Protein AF-A0A0U1QTA3-F1 (afdb_monomer_lite)

Radius of gyration: 26.44 Å; chains: 1; bounding box: 54×25×72 Å

Sequence (82 aa):
MGQLTIRTTPEQEALIAKVQALSGEKTASKTLIAALYEFEPNRAKIRELQKKIEALENDFDNLKSVVVNYQNSQKALLNINI

Foldseek 3Di:
DDDDDDDDDPVRVVVLVVQCVVVVPPDSVVSVVVCVVCVVVVVVVVVVVVVVVVVVVVVVVVVVVVVVVVVVVVVVVVVVPD

Secondary structure (DSSP, 8-state):
---------HHHHHHHHHHHHHH----HHHHHHHHHHHHHHHHHHHHHHHHHHHHHHHHHHHHHHHHHHHHHHHHHHHHT--

Organism: Yersinia pseudotuberculosis serotype O:1b (strain IP 31758) (NCBI:txid349747)

Structure (mmCIF, N/CA/C/O backbone):
data_AF-A0A0U1QTA3-F1
#
_entry.id   AF-A0A0U1QTA3-F1
#
loop_
_atom_site.group_PDB
_atom_site.id
_atom_site.type_symbol
_atom_site.label_atom_id
_atom_site.label_alt_id
_atom_site.label_comp_id
_atom_site.label_asym_id
_atom_site.label_entity_id
_atom_site.label_seq_id
_atom_site.pdbx_PDB_ins_code
_atom_site.Cartn_x
_atom_site.Cartn_y
_atom_site.Cartn_z
_atom_site.occupancy
_atom_site.B_iso_or_equiv
_atom_site.auth_seq_id
_atom_site.auth_comp_id
_atom_site.auth_asym_id
_atom_site.auth_atom_id
_atom_site.pdbx_PDB_model_num
ATOM 1 N N . MET A 1 1 ? -25.848 -12.500 25.938 1.00 45.22 1 MET A N 1
ATOM 2 C CA . MET A 1 1 ? -25.060 -11.384 25.369 1.00 45.22 1 MET A CA 1
ATOM 3 C C . MET A 1 1 ? -23.872 -11.143 26.285 1.00 45.22 1 MET A C 1
ATOM 5 O O . MET A 1 1 ? -24.090 -11.016 27.481 1.00 45.22 1 MET A O 1
ATOM 9 N N . GLY A 1 2 ? -22.644 -11.198 25.764 1.00 63.78 2 GLY A N 1
ATOM 10 C CA . GLY A 1 2 ? -21.424 -11.018 26.561 1.00 63.78 2 GLY A CA 1
ATOM 11 C C . GLY A 1 2 ? -21.085 -9.539 26.752 1.00 63.78 2 GLY A C 1
ATOM 12 O O . GLY A 1 2 ? -21.271 -8.745 25.833 1.00 63.78 2 GLY A O 1
ATOM 13 N N . GLN A 1 3 ? -20.600 -9.173 27.936 1.00 70.81 3 GLN A N 1
ATOM 14 C CA . GLN A 1 3 ? -20.095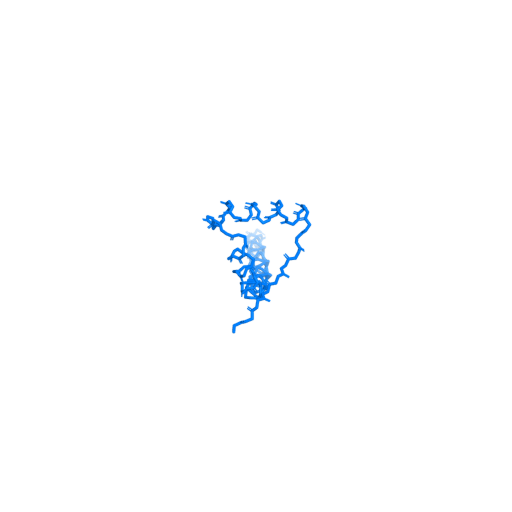 -7.835 28.236 1.00 70.81 3 GLN A CA 1
ATOM 15 C C . GLN A 1 3 ? -18.574 -7.827 28.060 1.00 70.81 3 GLN A C 1
ATOM 17 O O . GLN A 1 3 ? -17.875 -8.604 28.708 1.00 70.81 3 GLN A O 1
ATOM 22 N N . LEU A 1 4 ? -18.064 -6.954 27.190 1.00 69.00 4 LEU A N 1
ATOM 23 C CA . LEU A 1 4 ? -16.630 -6.724 27.024 1.00 69.00 4 LEU A CA 1
ATOM 24 C C . LEU A 1 4 ? -16.253 -5.432 27.757 1.00 69.00 4 LEU A C 1
ATOM 26 O O . LEU A 1 4 ? -16.683 -4.348 27.365 1.00 69.00 4 LEU A O 1
ATOM 30 N N . THR A 1 5 ? -15.456 -5.546 28.817 1.00 75.00 5 THR A N 1
ATOM 31 C CA . THR A 1 5 ? -14.948 -4.393 29.571 1.00 75.00 5 THR A CA 1
ATOM 32 C C . THR A 1 5 ? -13.480 -4.185 29.225 1.00 75.00 5 THR A C 1
ATOM 34 O O . THR A 1 5 ? -12.647 -5.034 29.533 1.00 75.00 5 THR A O 1
ATOM 37 N N . ILE A 1 6 ? -13.160 -3.052 28.599 1.00 74.56 6 ILE A N 1
ATOM 38 C CA . ILE A 1 6 ? -11.787 -2.662 28.261 1.00 74.56 6 ILE A CA 1
ATOM 39 C C . ILE A 1 6 ? -11.352 -1.596 29.265 1.00 74.56 6 ILE A C 1
ATOM 41 O O . ILE A 1 6 ? -12.030 -0.583 29.421 1.00 74.56 6 ILE A O 1
ATOM 45 N N . ARG A 1 7 ? -10.235 -1.829 29.961 1.00 80.50 7 ARG A N 1
ATOM 46 C CA . ARG A 1 7 ? -9.597 -0.811 30.804 1.00 80.50 7 ARG A CA 1
ATOM 47 C C . ARG A 1 7 ? -8.553 -0.087 29.970 1.00 80.50 7 ARG A C 1
ATOM 49 O O . ARG A 1 7 ? -7.560 -0.698 29.587 1.00 80.50 7 ARG A O 1
ATOM 56 N N . THR A 1 8 ? -8.808 1.178 29.674 1.00 80.81 8 THR A N 1
ATOM 57 C CA . THR A 1 8 ? -7.905 2.035 28.908 1.00 80.81 8 THR A CA 1
ATOM 58 C C . THR A 1 8 ? -6.912 2.745 29.819 1.00 80.81 8 THR A C 1
ATOM 60 O O . THR A 1 8 ? -7.213 3.051 30.971 1.00 80.81 8 THR A O 1
ATOM 63 N N . THR A 1 9 ? -5.709 3.000 29.311 1.00 88.88 9 THR A N 1
ATOM 64 C CA . THR A 1 9 ? -4.769 3.950 29.924 1.00 88.88 9 THR A CA 1
ATOM 65 C C . THR A 1 9 ? -5.086 5.382 29.465 1.00 88.88 9 THR A C 1
ATOM 67 O O . THR A 1 9 ? -5.733 5.552 28.428 1.00 88.88 9 THR A O 1
ATOM 70 N N . PRO A 1 10 ? -4.592 6.428 30.156 1.00 86.19 10 PRO A N 1
ATOM 71 C CA . PRO A 1 10 ? -4.799 7.817 29.729 1.00 86.19 10 PRO A CA 1
ATOM 72 C C . PRO A 1 10 ? -4.321 8.102 28.293 1.00 86.19 10 PRO A C 1
ATOM 74 O O . PRO A 1 10 ? -4.951 8.847 27.547 1.00 86.19 10 PRO A O 1
ATOM 77 N N . GLU A 1 11 ? -3.228 7.463 27.868 1.00 83.81 11 GLU A N 1
ATOM 78 C CA . GLU A 1 11 ? -2.711 7.563 26.496 1.00 83.81 11 GLU A CA 1
ATOM 79 C C . GLU A 1 11 ? -3.673 6.946 25.471 1.00 83.81 11 GLU A C 1
ATOM 81 O O . GLU A 1 11 ? -3.896 7.503 24.394 1.00 83.81 11 GLU A O 1
ATOM 86 N N . GLN A 1 12 ? -4.276 5.804 25.810 1.00 81.25 12 GLN A N 1
ATOM 87 C CA . GLN A 1 12 ? -5.256 5.132 24.959 1.00 81.25 12 GLN A CA 1
ATOM 88 C C . GLN A 1 12 ? -6.555 5.935 24.862 1.00 81.25 12 GLN A C 1
ATOM 90 O O . GLN A 1 12 ? -7.143 6.002 23.786 1.00 81.25 12 GLN A O 1
ATOM 95 N N . GLU A 1 13 ? -6.978 6.598 25.937 1.00 83.69 13 GLU A N 1
ATOM 96 C CA . GLU A 1 13 ? -8.138 7.498 25.923 1.00 83.69 13 GLU A CA 1
ATOM 97 C C . GLU A 1 13 ? -7.914 8.706 25.012 1.00 83.69 13 GLU A C 1
ATOM 99 O O . GLU A 1 13 ? -8.791 9.042 24.215 1.00 83.69 13 GLU A O 1
ATOM 104 N N . ALA A 1 14 ? -6.722 9.310 25.048 1.00 84.88 14 ALA A N 1
ATOM 105 C CA . ALA A 1 14 ? -6.365 10.402 24.144 1.00 84.88 14 ALA A CA 1
ATOM 106 C C . ALA A 1 14 ? -6.381 9.959 22.669 1.00 84.88 14 ALA A C 1
ATOM 108 O O . ALA A 1 14 ?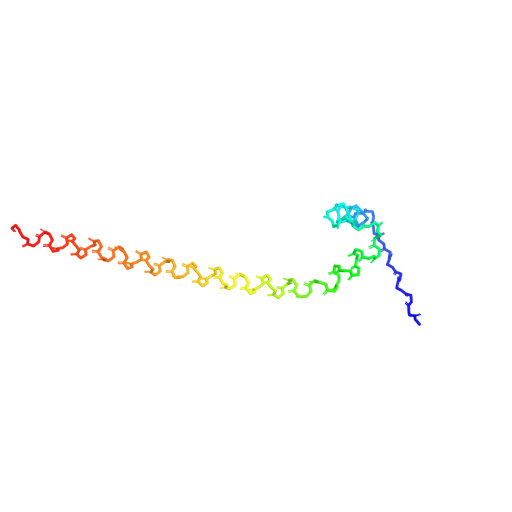 -6.876 10.679 21.796 1.00 84.88 14 ALA A O 1
ATOM 109 N N . LEU A 1 15 ? -5.883 8.751 22.387 1.00 80.94 15 LEU A N 1
ATOM 110 C CA . LEU A 1 15 ? -5.940 8.140 21.058 1.00 80.94 15 LEU A CA 1
ATOM 111 C C . LEU A 1 15 ? -7.381 7.898 20.604 1.00 80.94 15 LEU A C 1
ATOM 113 O O . LEU A 1 15 ? -7.735 8.272 19.487 1.00 80.94 15 LEU A O 1
ATOM 117 N N . ILE A 1 16 ? -8.223 7.329 21.466 1.00 83.38 16 ILE A N 1
ATOM 118 C CA . ILE A 1 16 ? -9.639 7.090 21.170 1.00 83.38 16 ILE A CA 1
ATOM 119 C C . ILE A 1 16 ? -10.347 8.413 20.879 1.00 83.38 16 ILE A C 1
ATOM 121 O O . ILE A 1 16 ? -11.005 8.518 19.849 1.00 83.38 16 ILE A O 1
ATOM 125 N N . ALA A 1 17 ? -10.151 9.442 21.705 1.00 82.88 17 ALA A N 1
ATOM 126 C CA . ALA A 1 17 ? -10.745 10.761 21.493 1.00 82.88 17 ALA A CA 1
ATOM 127 C C . ALA A 1 17 ? -10.345 11.368 20.136 1.00 82.88 17 ALA A C 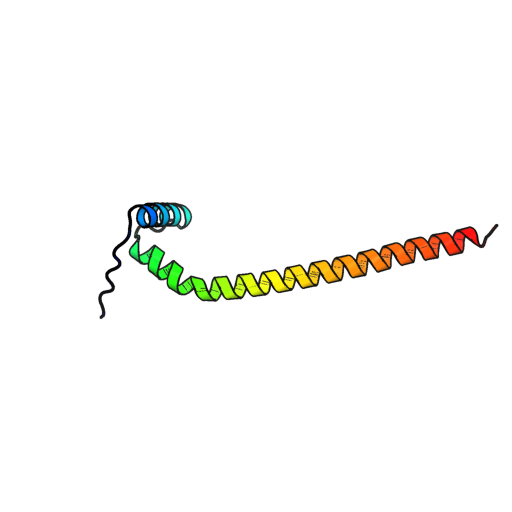1
ATOM 129 O O . ALA A 1 17 ? -11.176 11.938 19.425 1.00 82.88 17 ALA A O 1
ATOM 130 N N . LYS A 1 18 ? -9.084 11.193 19.726 1.00 83.56 18 LYS A N 1
ATOM 131 C CA . LYS A 1 18 ? -8.606 11.640 18.412 1.00 83.56 18 LYS A CA 1
ATOM 132 C C . LYS A 1 18 ? -9.276 10.877 17.268 1.00 83.56 18 LYS A C 1
ATOM 134 O O . LYS A 1 18 ? -9.682 11.487 16.281 1.00 83.56 18 LYS A O 1
ATOM 139 N N . VAL A 1 19 ? -9.418 9.558 17.392 1.00 78.06 19 VAL A N 1
ATOM 140 C CA . VAL A 1 19 ? -10.096 8.730 16.380 1.00 78.06 19 VAL A CA 1
ATOM 141 C C . VAL A 1 19 ? -11.588 9.061 16.314 1.00 78.06 19 VAL A C 1
ATOM 143 O O . VAL A 1 19 ? -12.144 9.138 15.221 1.00 78.06 19 VAL A O 1
ATOM 146 N N . GLN A 1 20 ? -12.237 9.332 17.445 1.00 81.50 20 GLN A N 1
ATOM 147 C CA . GLN A 1 20 ? -13.627 9.791 17.498 1.00 81.50 20 GLN A CA 1
ATOM 148 C C . GLN A 1 20 ? -13.823 11.110 16.744 1.00 81.50 20 GLN A C 1
ATOM 150 O O . GLN A 1 20 ? -14.767 11.240 15.968 1.00 81.50 20 GLN A O 1
ATOM 155 N N . ALA A 1 21 ? -12.901 12.065 16.904 1.00 82.25 21 ALA A N 1
ATOM 156 C CA . ALA A 1 21 ? -12.940 13.327 16.167 1.00 82.25 21 ALA A CA 1
ATOM 157 C C . ALA A 1 21 ? -12.783 13.132 14.647 1.00 82.25 21 ALA A C 1
ATOM 159 O O . ALA A 1 21 ? -13.454 13.805 13.871 1.00 82.25 21 ALA A O 1
ATOM 160 N N . LEU A 1 22 ? -11.922 12.201 14.222 1.00 79.94 22 LEU A N 1
ATOM 161 C CA . LEU A 1 22 ? -11.669 11.913 12.804 1.00 79.94 22 LEU A CA 1
ATOM 162 C C . LEU A 1 22 ? -12.788 11.099 12.140 1.00 79.94 22 LEU A C 1
ATOM 164 O O . LEU A 1 22 ? -13.077 11.299 10.966 1.00 79.94 22 LEU A O 1
ATOM 168 N N . SER A 1 23 ? -13.402 10.179 12.881 1.00 75.38 23 SER A N 1
ATOM 169 C CA . SER A 1 23 ? -14.471 9.299 12.386 1.00 75.38 23 SER A CA 1
ATOM 170 C C . SER A 1 23 ? -15.872 9.903 12.520 1.00 75.38 23 SER A C 1
ATOM 172 O O . SER A 1 23 ? -16.809 9.413 11.896 1.00 75.38 23 SER A O 1
ATOM 174 N N . GLY A 1 24 ? -16.038 10.946 13.340 1.00 76.69 24 GLY A N 1
ATOM 175 C CA . GLY A 1 24 ? -17.343 11.513 13.692 1.00 76.69 24 GLY A CA 1
ATOM 176 C C . GLY A 1 24 ? -18.147 10.660 14.685 1.00 76.69 24 GLY A C 1
ATOM 177 O O . GLY A 1 24 ? -19.296 10.988 14.994 1.00 76.69 24 GLY A O 1
ATOM 178 N N . GLU A 1 25 ? -17.571 9.573 15.206 1.00 77.38 25 GLU A N 1
ATOM 179 C CA . GLU A 1 25 ? -18.243 8.653 16.122 1.00 77.38 25 GLU A CA 1
ATOM 180 C C . GLU A 1 25 ? -18.210 9.151 17.572 1.00 77.38 25 G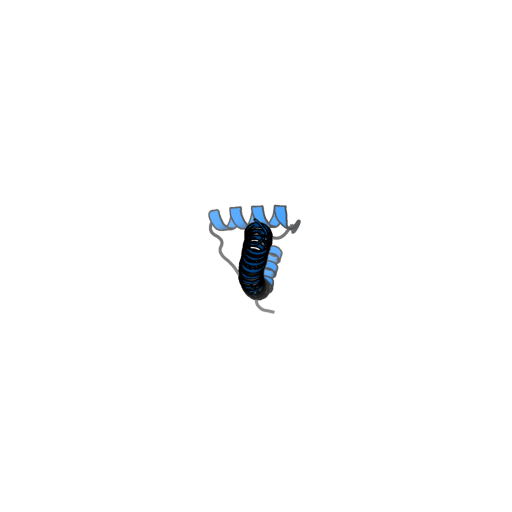LU A C 1
ATOM 182 O O . GLU A 1 25 ? -17.160 9.346 18.184 1.00 77.38 25 GLU A O 1
ATOM 187 N N . LYS A 1 26 ? -19.391 9.302 18.183 1.00 73.81 26 LYS A N 1
ATOM 188 C CA . LYS A 1 26 ? -19.526 9.877 19.535 1.00 73.81 26 LYS A CA 1
ATOM 189 C C . LYS A 1 26 ? -19.171 8.919 20.672 1.00 73.81 26 LYS A C 1
ATOM 191 O O . LYS A 1 26 ? -19.004 9.368 21.801 1.00 73.81 26 LYS A O 1
ATOM 196 N N . THR A 1 27 ? -19.057 7.614 20.411 1.00 78.69 27 THR A N 1
ATOM 197 C CA . THR A 1 27 ? -18.818 6.610 21.465 1.00 78.69 27 THR A CA 1
ATOM 198 C C . THR A 1 27 ? -17.510 5.848 21.267 1.00 78.69 27 THR A C 1
ATOM 200 O O . THR A 1 27 ? -17.235 5.293 20.200 1.00 78.69 27 THR A O 1
ATOM 203 N N . ALA A 1 28 ? -16.712 5.794 22.337 1.00 74.31 28 ALA A N 1
ATOM 204 C CA . ALA A 1 28 ? -15.422 5.110 22.376 1.00 74.31 28 ALA A CA 1
ATOM 205 C C . ALA A 1 28 ? -15.565 3.618 22.046 1.00 74.31 28 ALA A C 1
ATOM 207 O O . ALA A 1 28 ? -14.781 3.063 21.283 1.00 74.31 28 ALA A O 1
ATOM 208 N N . SER A 1 29 ? -16.623 2.982 22.557 1.00 73.56 29 SER A N 1
ATOM 209 C CA . SER A 1 29 ? -16.921 1.563 22.347 1.00 73.56 29 SER A CA 1
ATOM 210 C C . SER A 1 29 ? -17.172 1.238 20.875 1.00 73.56 29 SER A C 1
ATOM 212 O O . SER A 1 29 ? -16.624 0.270 20.360 1.00 73.56 29 SER A O 1
ATOM 214 N N . LYS A 1 30 ? -17.962 2.064 20.176 1.00 74.69 30 LYS A N 1
ATOM 215 C CA . LYS A 1 30 ? -18.249 1.869 18.750 1.00 74.69 30 LYS A CA 1
ATOM 216 C C . LYS A 1 30 ? -17.005 2.100 17.897 1.00 74.69 30 LYS A C 1
ATOM 218 O O . LYS A 1 30 ? -16.752 1.330 16.981 1.00 74.69 30 LYS A O 1
ATOM 223 N N . THR A 1 31 ? -16.198 3.090 18.270 1.00 75.56 31 THR A N 1
ATOM 224 C CA . THR A 1 31 ? -14.913 3.387 17.623 1.00 75.56 31 THR A CA 1
ATOM 225 C C . THR A 1 31 ? -13.933 2.218 17.750 1.00 75.56 31 THR A C 1
ATOM 227 O O . THR A 1 31 ? -13.355 1.785 16.759 1.00 75.56 31 THR A O 1
ATOM 230 N N . LEU A 1 32 ? -13.787 1.656 18.953 1.00 76.12 32 LEU A N 1
ATOM 231 C CA . LEU A 1 32 ? -12.924 0.499 19.209 1.00 76.12 32 LEU A CA 1
ATOM 232 C C . LEU A 1 32 ? -13.407 -0.757 18.481 1.00 76.12 32 LEU A C 1
ATOM 234 O O . LEU A 1 32 ? -12.606 -1.467 17.884 1.00 76.12 32 LEU A O 1
ATOM 238 N N . ILE A 1 33 ? -14.711 -1.028 18.514 1.00 77.12 33 ILE A N 1
ATOM 239 C CA . ILE A 1 33 ? -15.291 -2.196 17.848 1.00 77.12 33 ILE A CA 1
ATOM 240 C C . ILE A 1 33 ? -15.134 -2.084 16.327 1.00 77.12 33 ILE A C 1
ATOM 242 O O . ILE A 1 33 ? -14.706 -3.048 15.698 1.00 77.12 33 ILE A O 1
ATOM 246 N N . ALA A 1 34 ? -15.420 -0.918 15.741 1.00 76.31 34 ALA A N 1
ATOM 247 C CA . ALA A 1 34 ? -15.209 -0.674 14.315 1.00 76.31 34 ALA A CA 1
ATOM 248 C C . ALA A 1 34 ? -13.733 -0.855 13.935 1.00 76.31 34 ALA A C 1
ATOM 250 O O . ALA A 1 34 ? -13.425 -1.609 13.016 1.00 76.31 34 ALA A O 1
ATOM 251 N N . ALA A 1 35 ? -12.815 -0.271 14.713 1.00 75.38 35 ALA A N 1
ATOM 252 C CA . ALA A 1 35 ? -11.383 -0.435 14.493 1.00 75.38 35 ALA A CA 1
ATOM 253 C C . ALA A 1 35 ? -10.948 -1.910 14.545 1.00 75.38 35 ALA A C 1
ATOM 255 O O . ALA A 1 35 ? -10.153 -2.330 13.711 1.00 75.38 35 ALA A O 1
ATOM 256 N N . LEU A 1 36 ? -11.486 -2.711 15.472 1.00 78.69 36 LEU A N 1
ATOM 257 C CA . LEU A 1 36 ? -11.190 -4.146 15.564 1.00 78.69 36 LEU A CA 1
ATOM 258 C C . LEU A 1 36 ? -11.721 -4.937 14.363 1.00 78.69 36 LEU A C 1
ATOM 260 O O . LEU A 1 36 ? -11.011 -5.801 13.850 1.00 78.69 36 LEU A O 1
ATOM 264 N N . TYR A 1 37 ? -12.938 -4.645 13.897 1.00 80.94 37 TYR A N 1
ATOM 265 C CA . TYR A 1 37 ? -13.511 -5.316 12.726 1.00 80.94 37 TYR A CA 1
ATOM 266 C C . TYR A 1 37 ? -12.797 -4.942 11.426 1.00 80.94 37 TYR A C 1
ATOM 268 O O . TYR A 1 37 ? -12.659 -5.777 10.533 1.00 80.94 37 TYR A O 1
ATOM 276 N N . GLU A 1 38 ? -12.328 -3.703 11.318 1.00 81.19 38 GLU A N 1
ATOM 277 C CA . GLU A 1 38 ? -11.693 -3.188 10.108 1.00 81.19 38 GLU A CA 1
ATOM 278 C C . GLU A 1 38 ? -10.176 -3.409 10.080 1.00 81.19 38 GLU A C 1
ATOM 280 O O . GLU A 1 38 ? -9.574 -3.319 9.011 1.00 81.19 38 GLU A O 1
ATOM 285 N N . PHE A 1 39 ? -9.541 -3.735 11.212 1.00 81.94 39 PHE A N 1
ATOM 286 C CA . PHE A 1 39 ? -8.084 -3.854 11.314 1.00 81.94 39 PHE A CA 1
ATOM 287 C C . PHE A 1 39 ? -7.494 -4.877 10.336 1.00 81.94 39 PHE A C 1
ATOM 289 O O . PHE A 1 39 ? -6.621 -4.533 9.539 1.00 81.94 39 PHE A O 1
ATOM 296 N N . GLU A 1 40 ? -7.968 -6.124 10.367 1.00 80.19 40 GLU A N 1
ATOM 297 C CA . GLU A 1 40 ? -7.440 -7.181 9.493 1.00 80.19 40 GLU A CA 1
ATOM 298 C C . GLU A 1 40 ? -7.756 -6.944 8.002 1.00 80.19 40 GLU A C 1
ATOM 300 O O . GLU A 1 40 ? -6.834 -7.037 7.185 1.00 80.19 40 GLU A O 1
ATOM 305 N N . PRO A 1 41 ? -8.985 -6.546 7.609 1.00 83.25 41 PRO A N 1
ATOM 306 C CA . PRO A 1 41 ? -9.273 -6.139 6.233 1.00 83.25 41 PRO A CA 1
ATOM 307 C C . PRO A 1 41 ? -8.391 -4.985 5.741 1.00 83.25 41 PRO A C 1
ATOM 309 O O . PRO A 1 41 ? -7.833 -5.055 4.642 1.00 83.25 41 PRO A O 1
ATOM 312 N N . ASN A 1 42 ? -8.206 -3.944 6.558 1.00 86.56 42 ASN A N 1
ATOM 313 C CA . ASN A 1 42 ? -7.364 -2.802 6.206 1.00 86.56 42 ASN A CA 1
ATOM 314 C C . ASN A 1 42 ? -5.900 -3.218 6.075 1.00 86.56 42 ASN A C 1
ATOM 316 O O . ASN A 1 42 ? -5.224 -2.807 5.134 1.00 86.56 42 ASN A O 1
ATOM 320 N N . ARG A 1 43 ? -5.411 -4.094 6.954 1.00 86.00 43 ARG A N 1
ATOM 321 C CA . ARG A 1 43 ? -4.054 -4.640 6.879 1.00 86.00 43 ARG A CA 1
ATOM 322 C C . ARG A 1 43 ? -3.834 -5.463 5.611 1.00 86.00 43 ARG A C 1
ATOM 324 O O . ARG A 1 43 ? -2.792 -5.324 4.969 1.00 86.00 43 ARG A O 1
ATOM 331 N N . ALA A 1 44 ? -4.798 -6.298 5.231 1.00 87.88 44 ALA A N 1
ATOM 332 C CA . ALA A 1 44 ? -4.752 -7.046 3.978 1.00 87.88 44 ALA A CA 1
ATOM 333 C C . ALA A 1 44 ? -4.729 -6.104 2.766 1.00 87.88 44 ALA A C 1
ATOM 335 O O . ALA A 1 44 ? -3.891 -6.265 1.878 1.00 87.88 44 ALA A O 1
ATOM 336 N N . LYS A 1 45 ? -5.576 -5.070 2.771 1.00 91.31 45 LYS A N 1
ATOM 337 C CA . LYS A 1 45 ? -5.643 -4.073 1.698 1.00 91.31 45 LYS A CA 1
ATOM 338 C C . LYS A 1 45 ? -4.370 -3.237 1.585 1.00 91.31 45 LYS A C 1
ATOM 340 O O . LYS A 1 45 ? -3.910 -2.988 0.477 1.00 91.31 45 LYS A O 1
ATOM 345 N N . ILE A 1 46 ? -3.755 -2.860 2.707 1.00 91.00 46 ILE A N 1
ATOM 346 C CA . ILE A 1 46 ? -2.451 -2.178 2.726 1.00 91.00 46 ILE A CA 1
ATOM 347 C C . ILE A 1 46 ? -1.384 -3.057 2.071 1.00 91.00 46 ILE A C 1
ATOM 349 O O . ILE A 1 46 ? -0.662 -2.576 1.203 1.00 91.00 46 ILE A O 1
ATOM 353 N N . ARG A 1 47 ? -1.315 -4.348 2.418 1.00 91.25 47 ARG A N 1
ATOM 354 C CA . ARG A 1 47 ? -0.363 -5.279 1.784 1.00 91.25 47 ARG A CA 1
ATOM 355 C C . ARG A 1 47 ? -0.608 -5.433 0.286 1.00 91.25 47 ARG A C 1
ATOM 357 O O . ARG A 1 47 ? 0.343 -5.522 -0.482 1.00 91.25 47 ARG A O 1
ATOM 364 N N . GLU A 1 48 ? -1.867 -5.486 -0.139 1.00 93.75 48 GLU A N 1
ATOM 365 C CA . GLU A 1 48 ? -2.213 -5.549 -1.561 1.00 93.75 48 GLU A CA 1
ATOM 366 C C . GLU A 1 48 ? -1.769 -4.279 -2.300 1.00 93.75 48 GLU A C 1
ATOM 368 O O . GLU A 1 48 ? -1.167 -4.364 -3.369 1.00 93.75 48 GLU A O 1
ATOM 373 N N . LEU A 1 49 ? -2.022 -3.104 -1.719 1.00 93.50 49 LEU A N 1
ATOM 374 C CA . LEU A 1 49 ? -1.590 -1.825 -2.279 1.00 93.50 49 LEU A CA 1
ATOM 375 C C . LEU A 1 49 ? -0.065 -1.723 -2.352 1.00 93.50 49 LEU A C 1
ATOM 377 O O . LEU A 1 49 ? 0.448 -1.280 -3.373 1.00 93.50 49 LEU A O 1
ATOM 381 N N . GLN A 1 50 ? 0.656 -2.187 -1.330 1.00 94.56 50 GLN A N 1
ATOM 382 C CA . GLN A 1 50 ? 2.122 -2.244 -1.344 1.00 94.56 50 GLN A CA 1
ATOM 383 C C . GLN A 1 50 ? 2.643 -3.093 -2.506 1.00 94.56 50 GLN A C 1
ATOM 385 O O . GLN A 1 50 ? 3.481 -2.627 -3.268 1.00 94.56 50 GLN A O 1
ATOM 390 N N . LYS A 1 51 ? 2.070 -4.282 -2.728 1.00 95.06 51 LYS A N 1
ATOM 391 C CA . LYS A 1 51 ? 2.431 -5.121 -3.883 1.00 95.06 51 LYS A CA 1
ATOM 392 C C . LYS A 1 51 ? 2.141 -4.445 -5.224 1.00 95.06 51 LYS A C 1
ATOM 394 O O . LYS A 1 51 ? 2.904 -4.609 -6.168 1.00 95.06 51 LYS A O 1
ATOM 399 N N . LYS A 1 52 ? 1.034 -3.702 -5.331 1.00 95.19 52 LYS A N 1
ATOM 400 C CA . LYS A 1 52 ? 0.711 -2.941 -6.550 1.00 95.1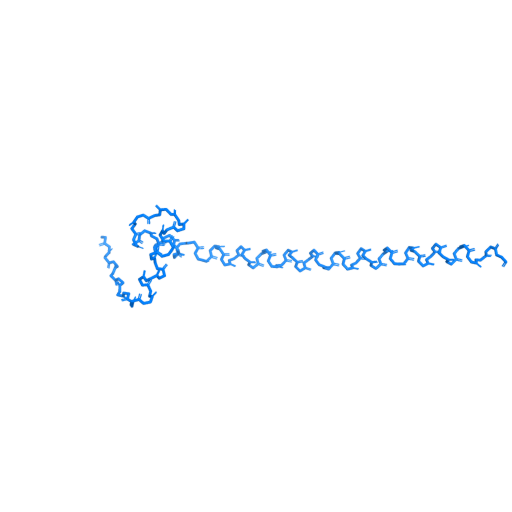9 52 LYS A CA 1
ATOM 401 C C . LYS A 1 52 ? 1.704 -1.809 -6.793 1.00 95.19 52 LYS A C 1
ATOM 403 O O . LYS A 1 52 ? 2.051 -1.574 -7.942 1.00 95.19 52 LYS A O 1
ATOM 408 N N . ILE A 1 53 ? 2.153 -1.132 -5.736 1.00 94.25 53 ILE A N 1
ATOM 409 C CA . ILE A 1 53 ? 3.191 -0.099 -5.829 1.00 94.25 53 ILE A CA 1
ATOM 410 C C . ILE A 1 53 ? 4.496 -0.722 -6.324 1.00 94.25 53 ILE A C 1
ATOM 412 O O . ILE A 1 53 ? 5.011 -0.269 -7.336 1.00 94.25 53 ILE A O 1
ATOM 416 N N . GLU A 1 54 ? 4.956 -1.811 -5.703 1.00 95.12 54 GLU A N 1
ATOM 417 C CA . GLU A 1 54 ? 6.170 -2.520 -6.137 1.00 95.12 54 GLU A CA 1
ATOM 418 C C . GLU A 1 54 ? 6.077 -2.978 -7.604 1.00 95.12 54 GLU A C 1
ATOM 420 O O . GLU A 1 54 ? 7.038 -2.874 -8.364 1.00 95.12 54 GLU A O 1
ATOM 425 N N . ALA A 1 55 ? 4.914 -3.469 -8.041 1.00 94.94 55 ALA A N 1
ATOM 426 C CA . ALA A 1 55 ? 4.700 -3.846 -9.438 1.00 94.94 55 ALA A CA 1
ATOM 427 C C . ALA A 1 55 ? 4.791 -2.637 -10.387 1.00 94.94 55 ALA A C 1
ATOM 429 O O . ALA A 1 55 ? 5.481 -2.707 -11.400 1.00 94.94 55 ALA A O 1
ATOM 430 N N . LEU A 1 56 ? 4.147 -1.519 -10.040 1.00 94.19 56 LEU A N 1
ATOM 431 C CA . LEU A 1 56 ? 4.185 -0.293 -10.842 1.00 94.19 56 LEU A CA 1
ATOM 432 C C . LEU A 1 56 ? 5.582 0.335 -10.899 1.00 94.19 56 LEU A C 1
ATOM 434 O O . LEU A 1 56 ? 5.956 0.878 -11.935 1.00 94.19 56 LEU A O 1
ATOM 438 N N . GLU A 1 57 ? 6.354 0.262 -9.816 1.00 94.88 57 GLU A N 1
ATOM 439 C CA . GLU A 1 57 ? 7.750 0.715 -9.789 1.00 94.88 57 GLU A CA 1
ATOM 440 C C . GLU A 1 57 ? 8.612 -0.113 -10.749 1.00 94.88 57 GLU A C 1
ATOM 442 O O . GLU A 1 57 ? 9.348 0.453 -11.559 1.00 94.88 57 GLU A O 1
ATOM 447 N N . ASN A 1 58 ? 8.445 -1.439 -10.748 1.00 94.25 58 ASN A N 1
ATOM 448 C CA . ASN A 1 58 ? 9.125 -2.317 -11.704 1.00 94.25 58 ASN A CA 1
ATOM 449 C C . ASN A 1 58 ? 8.723 -2.015 -13.156 1.00 94.25 58 ASN A C 1
ATOM 451 O O . ASN A 1 58 ? 9.581 -1.945 -14.039 1.00 94.25 58 ASN A O 1
ATOM 455 N N . ASP A 1 59 ? 7.431 -1.812 -13.420 1.00 94.50 59 ASP A N 1
ATOM 456 C CA . ASP A 1 59 ? 6.940 -1.455 -14.755 1.00 94.50 59 ASP A CA 1
ATOM 457 C C . ASP A 1 59 ? 7.502 -0.105 -15.220 1.00 94.50 59 ASP A C 1
ATOM 459 O O . ASP A 1 59 ? 7.895 0.045 -16.381 1.00 94.50 59 ASP A O 1
ATOM 463 N N . PHE A 1 60 ? 7.595 0.868 -14.312 1.00 94.00 60 PHE A N 1
ATOM 464 C CA . PHE A 1 60 ? 8.194 2.168 -14.588 1.00 94.00 60 PHE A CA 1
ATOM 465 C C . PHE A 1 60 ? 9.679 2.049 -14.946 1.00 94.00 60 PHE A C 1
ATOM 467 O O . PHE A 1 60 ? 10.114 2.627 -15.947 1.00 94.00 60 PHE A O 1
ATOM 474 N N . ASP A 1 61 ? 10.453 1.276 -14.186 1.00 93.62 61 ASP A N 1
ATOM 475 C CA . ASP A 1 61 ? 11.877 1.064 -14.456 1.00 93.62 61 ASP A CA 1
ATOM 476 C C . ASP A 1 61 ? 12.110 0.327 -15.781 1.00 93.62 61 ASP A C 1
ATOM 478 O O . ASP A 1 61 ? 12.998 0.700 -16.560 1.00 93.62 61 ASP A O 1
ATOM 482 N N . ASN A 1 62 ? 11.262 -0.651 -16.103 1.00 93.50 62 ASN A N 1
ATOM 483 C CA . ASN A 1 62 ? 11.275 -1.322 -17.402 1.00 93.50 62 ASN A CA 1
ATOM 484 C C . ASN A 1 62 ? 11.011 -0.334 -18.543 1.00 93.50 62 ASN A C 1
ATOM 486 O O . ASN A 1 62 ? 11.775 -0.282 -19.512 1.00 93.50 62 ASN A O 1
ATOM 490 N N . LEU A 1 63 ? 9.969 0.491 -18.422 1.00 93.62 63 LEU A N 1
ATOM 491 C CA . LEU A 1 63 ? 9.626 1.490 -19.434 1.00 93.62 63 LEU A CA 1
ATOM 492 C C . LEU A 1 63 ? 10.755 2.511 -19.613 1.00 93.62 63 LEU A C 1
ATOM 494 O O . LEU A 1 63 ? 11.123 2.852 -20.738 1.00 93.62 63 LEU A O 1
ATOM 498 N N . LYS A 1 64 ? 11.353 2.963 -18.509 1.00 94.88 64 LYS A N 1
ATOM 499 C CA . LYS A 1 64 ? 12.506 3.864 -18.516 1.00 94.88 64 LYS A CA 1
ATOM 500 C C . LYS A 1 64 ? 13.682 3.251 -19.274 1.00 94.88 64 LYS A C 1
ATOM 502 O O . LYS A 1 64 ? 14.285 3.936 -20.099 1.00 94.88 64 LYS A O 1
ATOM 507 N N . SER A 1 65 ? 13.978 1.971 -19.050 1.00 92.38 65 SER A N 1
ATOM 508 C CA . SER A 1 65 ? 15.025 1.249 -19.783 1.00 92.38 65 SER A CA 1
ATOM 509 C C . SER A 1 65 ? 14.729 1.179 -21.284 1.00 92.38 65 SER A C 1
ATOM 511 O O . SER A 1 65 ? 15.595 1.483 -22.105 1.00 92.38 65 SER A O 1
ATOM 513 N N . VAL A 1 66 ? 13.481 0.884 -21.665 1.00 93.00 66 VAL A N 1
ATOM 514 C CA . VAL A 1 66 ? 13.046 0.878 -23.073 1.00 93.00 66 VAL A CA 1
ATOM 515 C C . VAL A 1 66 ? 13.228 2.251 -23.722 1.00 93.00 66 VAL A C 1
ATOM 517 O O . VAL A 1 66 ? 13.770 2.334 -24.824 1.00 93.00 66 VAL A O 1
ATOM 520 N N . VAL A 1 67 ? 12.840 3.333 -23.043 1.00 92.75 67 VAL A N 1
ATOM 521 C CA . VAL A 1 67 ? 13.008 4.705 -23.551 1.00 92.75 67 VAL A CA 1
ATOM 522 C C . VAL A 1 67 ? 14.485 5.054 -23.728 1.00 92.75 67 VAL A C 1
ATOM 524 O O . VAL A 1 67 ? 14.862 5.601 -24.765 1.00 92.75 67 VAL A O 1
ATOM 527 N N . VAL A 1 68 ? 15.334 4.715 -22.757 1.00 92.62 68 VAL A N 1
ATOM 528 C CA . VAL A 1 68 ? 16.786 4.942 -22.847 1.00 92.62 68 VAL A CA 1
ATOM 529 C C . VAL A 1 68 ? 17.384 4.164 -24.019 1.00 92.62 68 VAL A C 1
ATOM 531 O O . VAL A 1 68 ? 18.149 4.725 -24.805 1.00 92.62 68 VAL A O 1
ATOM 534 N N . ASN A 1 69 ? 17.000 2.900 -24.193 1.00 90.81 69 ASN A N 1
ATOM 535 C CA . ASN A 1 69 ? 17.457 2.083 -25.314 1.00 90.81 69 ASN A CA 1
ATOM 536 C C . ASN A 1 69 ? 17.007 2.665 -26.654 1.00 90.81 69 ASN A C 1
ATOM 538 O O . ASN A 1 69 ? 17.824 2.789 -27.561 1.00 90.81 69 ASN A O 1
ATOM 542 N N . TYR A 1 70 ? 15.754 3.106 -26.760 1.00 91.12 70 TYR A N 1
ATOM 543 C CA . TYR A 1 70 ? 15.247 3.771 -27.957 1.00 91.12 70 TYR A CA 1
ATOM 544 C C . TYR A 1 70 ? 16.041 5.042 -28.292 1.00 91.12 70 TYR A C 1
ATOM 546 O O . TYR A 1 70 ? 16.463 5.223 -29.434 1.00 91.12 70 TYR A O 1
ATOM 554 N N . GLN A 1 71 ? 16.314 5.897 -27.300 1.00 90.50 71 GLN A N 1
ATOM 555 C CA . GLN A 1 71 ? 17.141 7.096 -27.482 1.00 90.50 71 GLN A CA 1
ATOM 556 C C . GLN A 1 71 ? 18.563 6.750 -27.942 1.00 90.50 71 GLN A C 1
ATOM 558 O O . GLN A 1 71 ? 19.115 7.424 -28.814 1.00 90.50 71 GLN A O 1
ATOM 563 N N . ASN A 1 72 ? 19.159 5.692 -27.389 1.00 89.44 72 ASN A N 1
ATOM 564 C CA . ASN A 1 72 ? 20.489 5.231 -27.780 1.00 89.44 72 ASN A CA 1
ATOM 565 C C . ASN A 1 72 ? 20.499 4.674 -29.210 1.00 89.44 72 ASN A C 1
ATOM 567 O O . ASN A 1 72 ? 21.385 5.023 -29.989 1.00 89.44 72 ASN A O 1
ATOM 571 N N . SER A 1 73 ? 19.500 3.874 -29.590 1.00 87.88 73 SER A N 1
ATOM 572 C CA . SER A 1 73 ? 19.338 3.371 -30.958 1.00 87.88 73 SER A CA 1
ATOM 573 C C . SER A 1 73 ? 19.125 4.505 -31.960 1.00 87.88 73 SER A C 1
ATOM 575 O O . SER A 1 73 ? 19.736 4.501 -33.026 1.00 87.88 73 SER A O 1
ATOM 577 N N . GLN A 1 74 ? 18.323 5.515 -31.612 1.00 90.12 74 GLN A N 1
ATOM 578 C CA . GLN A 1 74 ? 18.115 6.694 -32.453 1.00 90.12 74 GLN A CA 1
ATOM 579 C C . GLN A 1 74 ? 19.422 7.469 -32.674 1.00 90.12 74 GLN A C 1
ATOM 581 O O . GLN A 1 74 ? 19.744 7.820 -33.808 1.00 90.12 74 GLN A O 1
ATOM 586 N N . LYS A 1 75 ? 20.204 7.701 -31.611 1.00 85.19 75 LYS A N 1
ATOM 587 C CA . LYS A 1 75 ? 21.528 8.338 -31.714 1.00 85.19 75 LYS A CA 1
ATOM 588 C C . LYS A 1 75 ? 22.497 7.51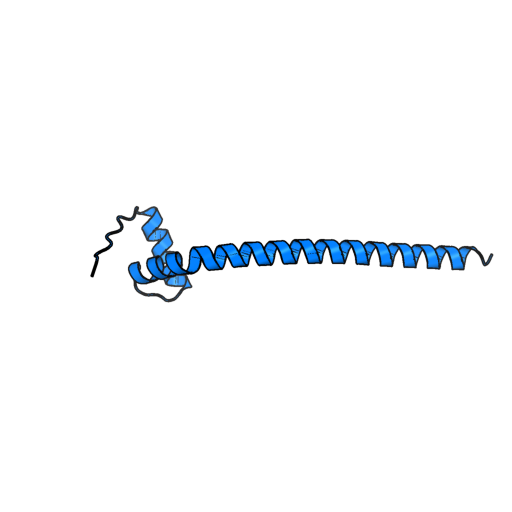8 -32.562 1.00 85.19 75 LYS A C 1
ATOM 590 O O . LYS A 1 75 ? 23.216 8.094 -33.369 1.00 85.19 75 LYS A O 1
ATOM 595 N N . ALA A 1 76 ? 22.507 6.194 -32.408 1.00 83.88 76 ALA A N 1
ATOM 596 C CA . ALA A 1 76 ? 23.356 5.313 -33.205 1.00 83.88 76 ALA A CA 1
ATOM 597 C C . ALA A 1 76 ? 23.016 5.406 -34.700 1.00 83.88 76 ALA A C 1
ATOM 599 O O . ALA A 1 76 ? 23.914 5.586 -35.512 1.00 83.88 76 ALA A O 1
ATOM 600 N N . LEU A 1 77 ? 21.730 5.371 -35.061 1.00 81.31 77 LEU A N 1
ATOM 601 C CA . LEU A 1 77 ? 21.287 5.513 -36.452 1.00 81.31 77 LEU A CA 1
ATOM 602 C C . LEU A 1 77 ? 21.650 6.878 -37.053 1.00 81.31 77 LEU A C 1
ATOM 604 O O . LEU A 1 77 ? 22.056 6.947 -38.208 1.00 81.31 77 LEU A O 1
ATOM 608 N N . LEU A 1 78 ? 21.539 7.958 -36.274 1.00 77.94 78 LEU A N 1
ATOM 609 C CA . LEU A 1 78 ? 21.916 9.303 -36.722 1.00 77.94 78 LEU A CA 1
ATOM 610 C C . LEU A 1 78 ? 23.436 9.471 -36.873 1.00 77.94 78 LEU A C 1
ATOM 612 O O . LEU A 1 78 ? 23.878 10.167 -37.781 1.00 77.94 78 LEU A O 1
ATOM 616 N N . ASN A 1 79 ? 24.231 8.804 -36.033 1.00 66.12 79 ASN A N 1
ATOM 617 C CA . ASN A 1 79 ? 25.696 8.855 -36.082 1.00 66.12 79 ASN A CA 1
ATOM 618 C C . ASN A 1 79 ? 26.320 7.947 -37.157 1.00 66.12 79 ASN A C 1
ATOM 620 O O . ASN A 1 79 ? 27.506 8.083 -37.427 1.00 66.12 79 ASN A O 1
ATOM 624 N N . ILE A 1 80 ? 25.558 7.028 -37.762 1.00 59.34 80 ILE A N 1
ATOM 625 C CA . ILE A 1 80 ? 26.023 6.170 -38.872 1.00 59.34 80 ILE A CA 1
ATOM 626 C C . ILE A 1 80 ? 25.926 6.898 -40.236 1.00 59.34 80 ILE A C 1
ATOM 628 O O . ILE A 1 80 ? 26.442 6.408 -41.233 1.00 59.34 80 ILE A O 1
ATOM 632 N N . ASN A 1 81 ? 25.316 8.091 -40.288 1.00 49.50 81 ASN A N 1
ATOM 633 C CA . ASN A 1 81 ? 25.094 8.870 -41.517 1.00 49.50 81 ASN A CA 1
ATOM 634 C C . ASN A 1 81 ? 26.106 10.016 -41.763 1.00 49.50 81 ASN A C 1
ATOM 636 O O . ASN A 1 81 ? 25.765 10.988 -42.441 1.00 49.50 81 ASN A O 1
ATOM 640 N N . ILE A 1 82 ? 27.337 9.921 -41.242 1.00 45.22 82 ILE A N 1
ATOM 641 C CA . ILE A 1 82 ? 28.455 10.827 -41.584 1.00 45.22 82 ILE A CA 1
ATOM 642 C C . ILE A 1 82 ? 29.660 10.003 -42.029 1.00 45.22 82 ILE A C 1
ATOM 644 O O . ILE A 1 82 ? 30.024 9.067 -41.283 1.00 45.22 82 ILE A O 1
#

pLDDT: mean 82.79, std 10.85, range [45.22, 95.19]